Protein AF-A0A914WMA1-F1 (afdb_monomer)

Sequence (126 aa):
MRLLFCVALVVIAVAFADAQDFSDKRRDFETGKSDFMGKREEINLNSEVLCGVCTELMLYAKAYAHQSQSELEHTLDGLCKSLFEKHETEELMCETIVKEEMPTIIKYIDTELSPDGICRILDLCA

Mean predicted aligned error: 14.82 Å

Nearest PDB structures (foldseek):
  2jsa-assembly1_A  TM=8.082E-01  e=7.174E-02  Caenorhabditis elegans
  7mbk-assembly1_B  TM=4.816E-01  e=6.098E-02  Mus musculus
  6tqj-assembly1_A  TM=3.735E-01  e=3.954E+00  Spinacia oleracea
  7z3q-assembly3_E  TM=3.279E-01  e=3.548E+00  Homo sapiens

Foldseek 3Di:
DVVVVVVVVVVVVVVVVVPPPVPVPPPPPPDPDDDPDDDDDPPPVQLVVLLVLQQVLLVQLLVCLVDDLVVSLVVQLVVLCVVQVPPVVSSVVSNVCSVVCSVVSNVCSPPPDHSNRSCVVVVSHD

Secondary structure (DSSP, 8-state):
-HHHHHHHHHHHHHHHHTTSGGGSSSSSSS----------S---HHHHHHHHHHHHHHHHHHHTTTS-HHHHHHHHHHHHHHHHTT-HHHHHHHHHHHHHHHHHHHHHHTSS--HHHHHHHTTS--

Solvent-accessible surface area (backbone atoms only — not comparable to full-atom values): 7496 Å² total; per-residue (Å²): 114,73,66,59,54,52,51,51,53,49,52,52,51,52,61,54,60,75,62,60,74,68,69,75,80,69,73,84,79,82,65,94,57,88,80,87,81,83,81,96,63,92,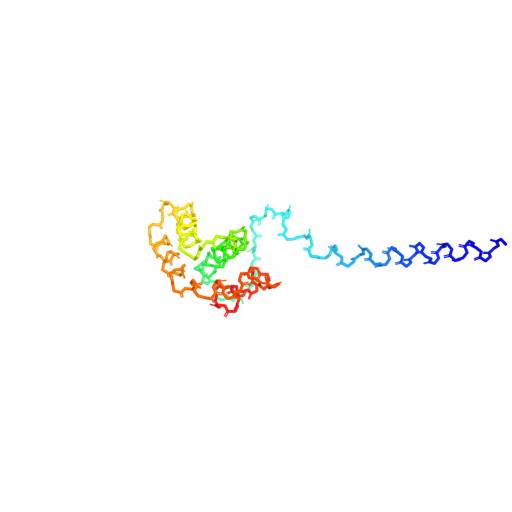76,50,66,63,44,62,52,42,25,54,51,42,27,51,49,42,48,51,45,43,75,43,60,89,50,54,71,70,56,40,49,54,51,48,44,51,47,26,45,70,77,24,75,93,35,68,69,58,21,53,52,42,43,48,48,51,66,72,40,40,70,55,49,64,68,47,42,85,44,94,64,51,37,64,58,53,25,39,74,66,70,36,28,135

InterPro domains:
  IPR008138 Saposin B type, region 2 [PF03489] (93-125)
  IPR008139 Saposin B type domain [PS50015] (47-126)
  IPR008139 Saposin B type domain [SM00741] (49-125)
  IPR011001 Saposin-like [SSF47862] (48-125)
  IPR051428 Sphingolipid Activators and Surfactant Proteins [PTHR11480] (45-125)

Structure (mmCIF, N/CA/C/O backbone):
data_AF-A0A914WMA1-F1
#
_entry.id   AF-A0A914WMA1-F1
#
loop_
_atom_site.group_PDB
_atom_site.id
_atom_site.type_symbol
_atom_site.label_atom_id
_atom_site.label_alt_id
_atom_site.label_comp_id
_atom_site.label_asym_id
_atom_site.label_entity_id
_atom_site.label_seq_id
_atom_site.pdbx_PDB_ins_code
_atom_site.Cartn_x
_atom_site.Cartn_y
_atom_site.Cartn_z
_atom_site.occupancy
_atom_site.B_iso_or_equiv
_atom_site.auth_seq_id
_atom_site.auth_comp_id
_atom_site.auth_asym_id
_atom_site.auth_atom_id
_atom_site.pdbx_PDB_model_num
ATOM 1 N N . MET A 1 1 ? -31.694 -44.983 -26.872 1.00 58.06 1 MET A N 1
ATOM 2 C CA . MET A 1 1 ? -30.289 -45.088 -26.406 1.00 58.06 1 MET A CA 1
ATOM 3 C C . MET A 1 1 ? -29.321 -44.173 -27.161 1.00 58.06 1 MET A C 1
ATOM 5 O O . MET A 1 1 ? -28.472 -43.604 -26.501 1.00 58.06 1 MET A O 1
ATOM 9 N N . ARG A 1 2 ? -29.463 -43.921 -28.476 1.00 55.97 2 ARG A N 1
ATOM 10 C CA . ARG A 1 2 ? -28.610 -42.947 -29.203 1.00 55.97 2 ARG A CA 1
ATOM 11 C C . ARG A 1 2 ? -28.801 -41.472 -28.786 1.00 55.97 2 ARG A C 1
ATOM 13 O O . ARG A 1 2 ? -27.819 -40.750 -28.717 1.00 55.97 2 ARG A O 1
ATOM 20 N N . LEU A 1 3 ? -30.019 -41.051 -28.412 1.00 49.84 3 LEU A N 1
ATOM 21 C CA . LEU A 1 3 ? -30.274 -39.689 -27.901 1.00 49.84 3 LEU A CA 1
ATOM 22 C C . LEU A 1 3 ? -29.571 -39.395 -26.562 1.00 49.84 3 LEU A C 1
ATOM 24 O O . LEU A 1 3 ? -29.094 -38.287 -26.361 1.00 49.84 3 LEU A O 1
ATOM 28 N N . LEU A 1 4 ? -29.473 -40.386 -25.667 1.00 57.03 4 LEU A N 1
ATOM 29 C CA . LEU A 1 4 ? -28.825 -40.223 -24.358 1.00 57.03 4 LEU A CA 1
ATOM 30 C C . LEU A 1 4 ? -27.313 -39.985 -24.492 1.00 57.03 4 LEU A C 1
ATOM 32 O O . LEU A 1 4 ? -26.758 -39.194 -23.740 1.00 57.03 4 LEU A O 1
ATOM 36 N N . PHE A 1 5 ? -26.664 -40.602 -25.487 1.00 63.50 5 PHE A N 1
ATOM 37 C CA . PHE A 1 5 ? -25.248 -40.360 -25.782 1.00 63.50 5 PHE A CA 1
ATOM 38 C C . PHE A 1 5 ? -24.996 -38.942 -26.308 1.00 63.50 5 PHE A C 1
ATOM 40 O O . PHE A 1 5 ? -24.026 -38.316 -25.899 1.00 63.50 5 PHE A O 1
ATOM 47 N N . CYS A 1 6 ? -25.872 -38.406 -27.163 1.00 63.12 6 CYS A N 1
ATOM 48 C CA . CYS A 1 6 ? -25.736 -37.028 -27.646 1.00 63.12 6 CYS A CA 1
ATOM 49 C C . CYS A 1 6 ? -25.919 -36.006 -26.521 1.00 63.12 6 CYS A C 1
ATOM 51 O O . CYS A 1 6 ? -25.139 -35.067 -26.433 1.00 63.12 6 CYS A O 1
ATOM 53 N N . VAL A 1 7 ? -26.901 -36.208 -25.635 1.00 64.12 7 VAL A N 1
ATOM 54 C CA . VAL A 1 7 ? -27.114 -35.312 -24.487 1.00 64.12 7 VAL A CA 1
ATOM 55 C C . VAL A 1 7 ? -25.925 -35.372 -23.528 1.00 64.12 7 VAL A C 1
ATOM 57 O O . VAL A 1 7 ? -25.448 -34.326 -23.107 1.00 64.12 7 VAL A O 1
ATOM 60 N N . ALA A 1 8 ? -25.380 -36.561 -23.252 1.00 68.06 8 ALA A N 1
ATOM 61 C CA . ALA A 1 8 ? -24.178 -36.696 -22.432 1.00 68.06 8 ALA A CA 1
ATOM 62 C C . ALA A 1 8 ? -22.965 -35.995 -23.064 1.00 68.06 8 ALA A C 1
ATOM 64 O O . ALA A 1 8 ? -22.274 -35.255 -22.376 1.00 68.06 8 ALA A O 1
ATOM 65 N N . LEU A 1 9 ? -22.734 -36.154 -24.372 1.00 68.38 9 LEU A N 1
ATOM 66 C CA . LEU A 1 9 ? -21.630 -35.481 -25.066 1.00 68.38 9 LEU A CA 1
ATOM 67 C C . LEU A 1 9 ? -21.787 -33.955 -25.088 1.00 68.38 9 LEU A C 1
ATOM 69 O O . LEU A 1 9 ? -20.794 -33.255 -24.934 1.00 68.38 9 LEU A O 1
ATOM 73 N N . VAL A 1 10 ? -23.012 -33.440 -25.232 1.00 68.50 10 VAL A N 1
ATOM 74 C CA . VAL A 1 10 ? -23.287 -31.995 -25.185 1.00 68.50 10 VAL A CA 1
ATOM 75 C C . VAL A 1 10 ? -23.115 -31.447 -23.770 1.00 68.50 10 VAL A C 1
ATOM 77 O O . VAL A 1 10 ? -22.478 -30.418 -23.611 1.00 68.50 10 VAL A O 1
ATOM 80 N N . VAL A 1 11 ? -23.609 -32.137 -22.737 1.00 64.50 11 VAL A N 1
ATOM 81 C CA . VAL A 1 11 ? -23.433 -31.717 -21.332 1.00 64.50 11 VAL A CA 1
ATOM 82 C C . VAL A 1 11 ? -21.958 -31.734 -20.937 1.00 64.50 11 VAL A C 1
ATOM 84 O O . VAL A 1 11 ? -21.489 -30.803 -20.295 1.00 64.50 11 VAL A O 1
ATOM 87 N N . ILE A 1 12 ? -21.217 -32.755 -21.370 1.00 68.56 12 ILE A N 1
ATOM 88 C CA . ILE A 1 12 ? -19.772 -32.844 -21.167 1.00 68.56 12 ILE A CA 1
ATOM 89 C C . ILE A 1 12 ? -19.065 -31.697 -21.910 1.00 68.56 12 ILE A C 1
ATOM 91 O O . ILE A 1 12 ? -18.236 -31.019 -21.316 1.00 68.56 12 ILE A O 1
ATOM 95 N N . ALA A 1 13 ? -19.423 -31.418 -23.168 1.00 67.69 13 ALA A N 1
ATOM 96 C CA . ALA A 1 13 ? -18.835 -30.321 -23.941 1.00 67.69 13 ALA A CA 1
ATOM 97 C C . ALA A 1 13 ? -19.142 -28.928 -23.358 1.00 67.69 13 ALA A C 1
ATOM 99 O O . ALA A 1 13 ? -18.251 -28.086 -23.320 1.00 67.69 13 ALA A O 1
ATOM 100 N N . VAL A 1 14 ? -20.368 -28.693 -22.878 1.00 57.75 14 VAL A N 1
ATOM 101 C CA . VAL A 1 14 ? -20.765 -27.439 -22.213 1.00 57.75 14 VAL A CA 1
ATOM 102 C C . VAL A 1 14 ? -20.015 -27.286 -20.888 1.00 57.75 14 VAL A C 1
ATOM 104 O O . VAL A 1 14 ? -19.403 -26.251 -20.668 1.00 57.75 14 VAL A O 1
ATOM 107 N N . ALA A 1 15 ? -19.924 -28.346 -20.076 1.00 57.84 15 ALA A N 1
ATOM 108 C CA . ALA A 1 15 ? -19.154 -28.323 -18.829 1.00 57.84 15 ALA A CA 1
ATOM 109 C C . ALA A 1 15 ? -17.646 -28.071 -19.039 1.00 57.84 15 ALA A C 1
ATOM 111 O O . ALA A 1 15 ? -16.994 -27.498 -18.170 1.00 57.84 15 ALA A O 1
ATOM 112 N N . PHE A 1 16 ? -17.079 -28.481 -20.180 1.00 57.62 16 PHE A N 1
ATOM 113 C CA . PHE A 1 16 ? -15.691 -28.167 -20.533 1.00 57.62 16 PHE A CA 1
ATOM 114 C C . PHE A 1 16 ? -15.508 -26.738 -21.069 1.00 57.62 16 PHE A C 1
ATOM 116 O O . PHE A 1 16 ? -14.430 -26.173 -20.893 1.00 57.62 16 PHE A O 1
ATOM 123 N N . ALA A 1 17 ? -16.538 -26.135 -21.673 1.00 53.47 17 ALA A N 1
ATOM 124 C CA . ALA A 1 17 ? -16.483 -24.756 -22.160 1.00 53.47 17 ALA A CA 1
ATOM 125 C C . ALA A 1 17 ? -16.440 -23.726 -21.013 1.00 53.47 17 ALA A C 1
ATOM 127 O O . ALA A 1 17 ? -15.733 -22.728 -21.128 1.00 53.47 17 ALA A O 1
ATOM 128 N N . ASP A 1 18 ? -17.099 -24.003 -19.882 1.00 49.91 18 ASP A N 1
ATOM 129 C CA . ASP A 1 18 ? -17.120 -23.119 -18.701 1.00 49.91 18 ASP A CA 1
ATOM 130 C C . ASP A 1 18 ? -15.820 -23.161 -17.860 1.00 49.91 18 ASP A C 1
ATOM 132 O O . ASP A 1 18 ? -15.631 -22.351 -16.955 1.00 49.91 18 ASP A O 1
ATOM 136 N N . ALA A 1 19 ? -14.893 -24.084 -18.151 1.00 52.00 19 ALA A N 1
ATOM 137 C CA . ALA A 1 19 ? -13.646 -24.259 -17.396 1.00 52.00 19 ALA A CA 1
ATOM 138 C C . ALA A 1 19 ? -12.406 -23.594 -18.034 1.00 52.00 19 ALA A C 1
ATOM 140 O O . ALA A 1 19 ? -11.345 -23.565 -17.407 1.00 52.00 19 ALA A O 1
ATOM 141 N N . GLN A 1 20 ? -12.499 -23.061 -19.261 1.00 48.16 20 GLN A N 1
ATOM 142 C CA . GLN A 1 20 ? -11.349 -22.466 -19.967 1.00 48.16 20 GLN A CA 1
ATOM 143 C C . GLN A 1 20 ? -11.192 -20.944 -19.796 1.00 48.16 20 GLN A C 1
ATOM 145 O O . GLN A 1 20 ? -10.171 -20.411 -20.224 1.00 48.16 20 GLN A O 1
ATOM 150 N N . ASP A 1 21 ? -12.110 -20.257 -19.112 1.00 40.84 21 ASP A N 1
ATOM 151 C CA . ASP A 1 21 ? -12.024 -18.800 -18.893 1.00 40.84 21 ASP A CA 1
ATOM 152 C C . ASP A 1 21 ? -11.113 -18.404 -17.703 1.00 40.84 21 ASP A C 1
ATOM 154 O O . ASP A 1 21 ? -10.585 -17.301 -17.640 1.00 40.84 21 ASP A O 1
ATOM 158 N N . PHE A 1 22 ? -10.800 -19.331 -16.786 1.00 42.09 22 PHE A N 1
ATOM 159 C CA . PHE A 1 22 ? -9.926 -19.053 -15.628 1.00 42.09 22 PHE A CA 1
ATOM 160 C C . PHE A 1 22 ? -8.419 -19.209 -15.919 1.00 42.09 22 PHE A C 1
ATOM 162 O O . PHE A 1 22 ? -7.575 -18.930 -15.065 1.00 42.09 22 PHE A O 1
ATOM 169 N N . SER A 1 23 ? -8.049 -19.678 -17.116 1.00 44.41 23 SER A N 1
ATOM 170 C CA . SER A 1 23 ? -6.658 -20.025 -17.441 1.00 44.41 23 SER A CA 1
ATOM 171 C C . SER A 1 23 ? -5.908 -18.970 -18.265 1.00 44.41 23 SER A C 1
ATOM 173 O O . SER A 1 23 ? -4.783 -19.245 -18.685 1.00 44.41 23 SER A O 1
ATOM 175 N N . ASP A 1 24 ? -6.483 -17.778 -18.466 1.00 45.31 24 ASP A N 1
ATOM 176 C CA . ASP A 1 24 ? -5.767 -16.620 -19.035 1.00 45.31 24 ASP A CA 1
ATOM 177 C C . ASP A 1 24 ? -5.227 -15.670 -17.948 1.00 45.31 24 ASP A C 1
ATOM 179 O O . ASP A 1 24 ? -4.206 -15.025 -18.144 1.00 45.31 24 ASP A O 1
ATOM 183 N N . LYS A 1 25 ? -5.806 -15.674 -16.735 1.00 47.09 25 LYS A N 1
ATOM 184 C CA . LYS A 1 25 ? -5.376 -14.790 -15.629 1.00 47.09 25 LYS A CA 1
ATOM 185 C C . LYS A 1 25 ? -4.494 -15.456 -14.564 1.00 47.09 25 LYS A C 1
ATOM 187 O O . LYS A 1 25 ? -4.181 -14.861 -13.539 1.00 47.09 25 LYS A O 1
ATOM 192 N N . ARG A 1 26 ? -4.075 -16.704 -14.800 1.00 42.94 26 ARG A N 1
ATOM 193 C CA . ARG A 1 26 ? -3.259 -17.523 -13.879 1.00 42.94 26 ARG A CA 1
ATOM 194 C C . ARG A 1 26 ? -1.827 -17.768 -14.362 1.00 42.94 26 ARG A C 1
ATOM 196 O O . ARG A 1 26 ? -1.194 -18.729 -13.935 1.00 42.94 26 ARG A O 1
ATOM 203 N N . ARG A 1 27 ? -1.300 -16.894 -15.227 1.00 40.50 27 ARG A N 1
ATOM 204 C CA . ARG A 1 27 ? 0.103 -16.930 -15.673 1.00 40.50 27 ARG A CA 1
ATOM 205 C C . ARG A 1 27 ? 0.912 -15.656 -15.402 1.00 40.50 27 ARG A C 1
ATOM 207 O O . ARG A 1 27 ? 1.949 -15.497 -16.024 1.00 40.50 27 ARG A O 1
ATOM 214 N N . ASP A 1 28 ? 0.521 -14.850 -14.415 1.00 40.00 28 ASP A N 1
ATOM 215 C CA . ASP A 1 28 ? 1.351 -13.732 -13.924 1.00 40.00 28 ASP A CA 1
ATOM 216 C C . ASP A 1 28 ? 1.925 -13.955 -12.509 1.00 40.00 28 ASP A C 1
ATOM 218 O O . ASP A 1 28 ? 2.539 -13.055 -11.954 1.00 40.00 28 ASP A O 1
ATOM 222 N N . PHE A 1 29 ? 1.800 -15.156 -11.919 1.00 42.22 29 PHE A N 1
ATOM 223 C CA . PHE A 1 29 ? 2.355 -15.430 -10.577 1.00 42.22 29 PHE A CA 1
ATOM 224 C C . PHE A 1 29 ? 3.339 -16.614 -10.481 1.00 42.22 29 PHE A C 1
ATOM 226 O O . PHE A 1 29 ? 3.934 -16.827 -9.433 1.00 42.22 29 PHE A O 1
ATOM 233 N N . GLU A 1 30 ? 3.584 -17.376 -11.556 1.00 43.53 30 GLU A N 1
ATOM 234 C CA . GLU A 1 30 ? 4.501 -18.542 -11.506 1.00 43.53 30 GLU A CA 1
ATOM 235 C C . GLU A 1 30 ? 5.750 -18.432 -12.386 1.00 43.53 30 GLU A C 1
ATOM 237 O O . GLU A 1 30 ? 6.499 -19.396 -12.543 1.00 43.53 30 GLU A O 1
ATOM 242 N N . THR A 1 31 ? 6.060 -17.244 -12.897 1.00 36.75 31 THR A N 1
ATOM 243 C CA . THR A 1 31 ? 7.433 -16.950 -13.303 1.00 36.75 31 THR A CA 1
ATOM 244 C C . THR A 1 31 ? 7.934 -15.755 -12.525 1.00 36.75 31 THR A C 1
ATOM 246 O O . THR A 1 31 ? 7.788 -14.618 -12.960 1.00 36.75 31 THR A O 1
ATOM 249 N N . GLY A 1 32 ? 8.613 -16.047 -11.413 1.00 48.41 32 GLY A N 1
ATOM 250 C CA . GLY A 1 32 ? 9.803 -15.298 -11.038 1.00 48.41 32 GLY A CA 1
ATOM 251 C C . GLY A 1 32 ? 10.725 -15.242 -12.254 1.00 48.41 32 GLY A C 1
ATOM 252 O O . GLY A 1 32 ? 11.525 -16.144 -12.501 1.00 48.41 32 GLY A O 1
ATOM 253 N N . LYS A 1 33 ? 10.518 -14.208 -13.062 1.00 43.44 33 LYS A N 1
ATOM 254 C CA . LYS A 1 33 ? 11.334 -13.837 -14.200 1.00 43.44 33 LYS A CA 1
ATOM 255 C C . LYS A 1 33 ? 11.674 -12.372 -14.009 1.00 43.44 33 LYS A C 1
ATOM 257 O O . LYS A 1 33 ? 10.977 -11.474 -14.464 1.00 43.44 33 LYS A O 1
ATOM 262 N N . SER A 1 34 ? 12.783 -12.187 -13.305 1.00 43.00 34 SER A N 1
ATOM 263 C CA . SER A 1 34 ? 13.787 -11.207 -13.693 1.00 43.00 34 SER A CA 1
ATOM 264 C C . SER A 1 34 ? 13.805 -11.055 -15.221 1.00 43.00 34 SER A C 1
ATOM 266 O O . SER A 1 34 ? 13.886 -12.067 -15.919 1.00 43.00 34 SER A O 1
ATOM 268 N N . ASP A 1 35 ? 13.743 -9.815 -15.707 1.00 45.28 35 ASP A N 1
ATOM 269 C CA . ASP A 1 35 ? 13.823 -9.389 -17.116 1.00 45.28 35 ASP A CA 1
ATOM 270 C C . ASP A 1 35 ? 12.481 -9.147 -17.837 1.00 45.28 35 ASP A C 1
ATOM 272 O O . ASP A 1 35 ? 12.126 -9.842 -18.795 1.00 45.28 35 ASP A O 1
ATOM 276 N N . PHE A 1 36 ? 11.785 -8.063 -17.464 1.00 37.69 36 PHE A N 1
ATOM 277 C CA . PHE A 1 36 ? 10.898 -7.358 -18.395 1.00 37.69 36 PHE A CA 1
ATOM 278 C C . PHE A 1 36 ? 11.691 -6.280 -19.148 1.00 37.69 36 PHE A C 1
ATOM 280 O O . PHE A 1 36 ? 11.883 -5.152 -18.701 1.00 37.69 36 PHE A O 1
ATOM 287 N N . MET A 1 37 ? 12.194 -6.666 -20.319 1.00 45.22 37 MET A N 1
ATOM 288 C CA . MET A 1 37 ? 12.913 -5.794 -21.240 1.00 45.22 37 MET A CA 1
ATOM 289 C C . MET A 1 37 ? 11.922 -5.157 -22.231 1.00 45.22 37 MET A C 1
ATOM 291 O O . MET A 1 37 ? 11.553 -5.765 -23.231 1.00 45.22 37 MET A O 1
ATOM 295 N N . GLY A 1 38 ? 11.532 -3.907 -21.958 1.00 41.78 38 GLY A N 1
ATOM 296 C CA . GLY A 1 38 ? 11.280 -2.871 -22.969 1.00 41.78 38 GLY A CA 1
ATOM 297 C C . GLY A 1 38 ? 9.931 -2.838 -23.707 1.00 41.78 38 GLY A C 1
ATOM 298 O O . GLY A 1 38 ? 9.803 -3.350 -24.820 1.00 41.78 38 GLY A O 1
ATOM 299 N N . LYS A 1 39 ? 9.011 -2.000 -23.207 1.00 42.34 39 LYS A N 1
ATOM 300 C CA . LYS A 1 39 ? 8.166 -1.127 -24.045 1.00 42.34 39 LYS A CA 1
ATOM 301 C C . LYS A 1 39 ? 8.257 0.304 -23.508 1.00 42.34 39 LYS A C 1
ATOM 303 O O . LYS A 1 39 ? 8.298 0.518 -22.307 1.00 42.34 39 LYS A O 1
ATOM 308 N N . ARG A 1 40 ? 8.442 1.251 -24.428 1.00 58.94 40 ARG A N 1
ATOM 309 C CA . ARG A 1 40 ? 8.932 2.611 -24.177 1.00 58.94 40 ARG A CA 1
ATOM 310 C C . ARG A 1 40 ? 7.819 3.512 -23.629 1.00 58.94 40 ARG A C 1
ATOM 312 O O . ARG A 1 40 ? 7.034 4.024 -24.416 1.00 58.94 40 ARG A O 1
ATOM 319 N N . GLU A 1 41 ? 7.854 3.754 -22.329 1.00 55.25 41 GLU A N 1
ATOM 320 C CA . GLU A 1 41 ? 7.275 4.915 -21.643 1.00 55.25 41 GLU A CA 1
ATOM 321 C C . GLU A 1 41 ? 8.279 5.320 -20.550 1.00 55.25 41 GLU A C 1
ATOM 323 O O . GLU A 1 41 ? 9.153 4.519 -20.220 1.00 55.25 41 GLU A O 1
ATOM 328 N N . GLU A 1 42 ? 8.287 6.567 -20.084 1.00 48.38 42 GLU A N 1
ATOM 329 C CA . GLU A 1 42 ? 9.279 7.063 -19.117 1.00 48.38 42 GLU A CA 1
ATOM 330 C C . GLU A 1 42 ? 9.221 6.256 -17.810 1.00 48.38 42 GLU A C 1
ATOM 332 O O . GLU A 1 42 ? 8.439 6.559 -16.912 1.00 48.38 42 GLU A O 1
ATOM 337 N N . ILE A 1 43 ? 10.044 5.206 -17.700 1.00 50.25 43 ILE A N 1
ATOM 338 C CA . ILE A 1 43 ? 10.105 4.378 -16.496 1.00 50.25 43 ILE A CA 1
ATOM 339 C C . ILE A 1 43 ? 10.829 5.193 -15.430 1.00 50.25 43 ILE A C 1
ATOM 341 O O . ILE A 1 43 ? 12.052 5.153 -15.283 1.00 50.25 43 ILE A O 1
ATOM 345 N N . ASN A 1 44 ? 10.048 5.962 -14.681 1.00 52.44 44 ASN A N 1
ATOM 346 C CA . ASN A 1 44 ? 10.411 6.325 -13.331 1.00 52.44 44 ASN A CA 1
ATOM 347 C C . ASN A 1 44 ? 10.576 4.998 -12.586 1.00 52.44 44 ASN A C 1
ATOM 349 O O . ASN A 1 44 ? 9.579 4.384 -12.226 1.00 52.44 44 ASN A O 1
ATOM 353 N N . LEU A 1 45 ? 11.816 4.549 -12.361 1.00 56.94 45 LEU A N 1
ATOM 354 C CA . LEU A 1 45 ? 12.127 3.415 -11.471 1.00 56.94 45 LEU A CA 1
ATOM 355 C C . LEU A 1 45 ? 11.354 3.524 -10.147 1.00 56.94 45 LEU A C 1
ATOM 357 O O . LEU A 1 45 ? 10.909 2.528 -9.590 1.00 56.94 45 LEU A O 1
ATOM 361 N N . ASN A 1 46 ? 11.115 4.760 -9.709 1.00 65.19 46 ASN A N 1
ATOM 362 C CA . ASN A 1 46 ? 10.268 5.088 -8.575 1.00 65.19 46 ASN A CA 1
ATOM 363 C C . ASN A 1 46 ? 8.836 4.558 -8.733 1.00 65.19 46 ASN A C 1
ATOM 365 O O . ASN A 1 46 ? 8.321 3.998 -7.787 1.00 65.19 46 ASN A O 1
ATOM 369 N N . SER A 1 47 ? 8.193 4.681 -9.896 1.00 70.81 47 SER A N 1
ATOM 370 C CA . SER A 1 47 ? 6.812 4.221 -10.104 1.00 70.81 47 SER A CA 1
ATOM 371 C C . SER A 1 47 ? 6.686 2.699 -10.059 1.00 70.81 47 SER A C 1
ATOM 373 O O . SER A 1 47 ? 5.738 2.197 -9.474 1.00 70.81 47 SER A O 1
ATOM 375 N N . GLU A 1 48 ? 7.648 1.949 -10.600 1.00 74.38 48 GLU A N 1
ATOM 376 C CA . GLU A 1 48 ? 7.604 0.480 -10.544 1.00 74.38 48 GLU A CA 1
ATOM 377 C C . GLU A 1 48 ? 7.812 -0.027 -9.104 1.00 74.38 48 GLU A C 1
ATOM 379 O O . GLU A 1 48 ? 7.094 -0.913 -8.638 1.00 74.38 48 GLU A O 1
ATOM 384 N N . VAL A 1 49 ? 8.724 0.612 -8.360 1.00 78.75 49 VAL A N 1
ATOM 385 C CA . VAL A 1 49 ? 8.936 0.347 -6.928 1.00 78.75 49 VAL A CA 1
ATOM 386 C C . VAL A 1 49 ? 7.706 0.746 -6.105 1.00 78.75 49 VAL A C 1
ATOM 388 O O . VAL A 1 49 ? 7.223 -0.054 -5.309 1.00 78.75 49 VAL A O 1
ATOM 391 N N . LEU A 1 50 ? 7.152 1.942 -6.323 1.00 78.88 50 LEU A N 1
ATOM 392 C CA . LEU A 1 50 ? 5.950 2.436 -5.640 1.00 78.88 50 LEU A CA 1
ATOM 393 C C . LEU A 1 50 ? 4.727 1.563 -5.936 1.00 78.88 50 LEU A C 1
ATOM 395 O O . LEU A 1 50 ? 3.918 1.318 -5.043 1.00 78.88 50 LEU A O 1
ATOM 399 N N . CYS A 1 51 ? 4.620 1.045 -7.158 1.00 84.31 51 CYS A N 1
ATOM 400 C CA . CYS A 1 51 ? 3.553 0.140 -7.544 1.00 84.31 51 CYS A CA 1
ATOM 401 C C . CYS A 1 51 ? 3.644 -1.195 -6.797 1.00 84.31 51 CYS A C 1
ATOM 403 O O . CYS A 1 51 ? 2.647 -1.653 -6.232 1.00 84.31 51 CYS A O 1
ATOM 405 N N . GLY A 1 52 ? 4.840 -1.791 -6.726 1.00 82.81 52 GLY A N 1
ATOM 406 C CA . GLY A 1 52 ? 5.065 -3.009 -5.943 1.00 82.81 52 GLY A CA 1
ATOM 407 C C . GLY A 1 52 ? 4.724 -2.810 -4.464 1.00 82.81 52 GLY A C 1
ATOM 408 O O . GLY A 1 52 ? 4.000 -3.613 -3.879 1.00 82.81 52 GLY A O 1
ATOM 409 N N . VAL A 1 53 ? 5.159 -1.688 -3.888 1.00 82.50 53 VAL A N 1
ATOM 410 C CA . VAL A 1 53 ? 4.888 -1.326 -2.487 1.00 82.50 53 VAL A CA 1
ATOM 411 C C . VAL A 1 53 ? 3.400 -1.142 -2.232 1.00 82.50 53 VAL A C 1
ATOM 413 O O . VAL A 1 53 ? 2.873 -1.707 -1.278 1.00 82.50 53 VAL A O 1
ATOM 416 N N . CYS A 1 54 ? 2.710 -0.385 -3.087 1.00 85.75 54 CYS A N 1
ATOM 417 C CA . CYS A 1 54 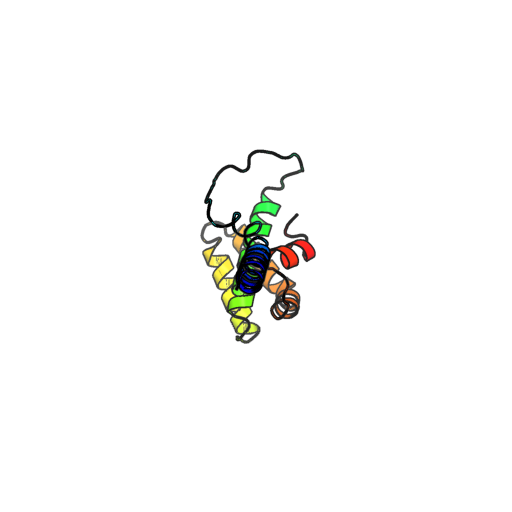? 1.274 -0.167 -2.955 1.00 85.75 54 CYS A CA 1
ATOM 418 C C . CYS A 1 54 ? 0.503 -1.487 -3.054 1.00 85.75 54 CYS A C 1
ATOM 420 O O . CYS A 1 54 ? -0.406 -1.740 -2.265 1.00 85.75 54 CYS A O 1
ATOM 422 N N . THR A 1 55 ? 0.878 -2.347 -3.999 1.00 87.19 55 THR A N 1
ATOM 423 C CA . THR A 1 55 ? 0.190 -3.621 -4.229 1.00 87.19 55 THR A CA 1
ATOM 424 C C . THR A 1 55 ? 0.331 -4.540 -3.017 1.00 87.19 55 THR A C 1
ATOM 426 O O . THR A 1 55 ? -0.669 -5.084 -2.545 1.00 87.19 55 THR A O 1
ATOM 429 N N . GLU A 1 56 ? 1.540 -4.647 -2.460 1.00 87.31 56 GLU A N 1
ATOM 430 C CA . GLU A 1 56 ? 1.794 -5.393 -1.223 1.00 87.31 56 GLU A CA 1
ATOM 431 C C . GLU A 1 56 ? 1.049 -4.781 -0.028 1.00 87.31 56 GLU A C 1
ATOM 433 O O . GLU A 1 56 ? 0.351 -5.495 0.691 1.00 87.31 56 GLU A O 1
ATOM 438 N N . LEU A 1 57 ? 1.096 -3.455 0.146 1.00 86.81 57 LEU A N 1
ATOM 439 C CA . LEU A 1 57 ? 0.339 -2.747 1.186 1.00 86.81 57 LEU A CA 1
ATOM 440 C C . LEU A 1 57 ? -1.158 -3.052 1.111 1.00 86.81 57 LEU A C 1
ATOM 442 O O . LEU A 1 57 ? -1.771 -3.386 2.122 1.00 86.81 57 LEU A O 1
ATOM 446 N N . MET A 1 58 ? -1.752 -2.975 -0.079 1.00 87.81 58 MET A N 1
ATOM 447 C CA . MET A 1 58 ? -3.181 -3.218 -0.276 1.00 87.81 58 MET A CA 1
ATOM 448 C C . MET A 1 58 ? -3.556 -4.688 -0.076 1.00 87.81 58 MET A C 1
ATOM 450 O O . MET A 1 58 ? -4.639 -4.983 0.441 1.00 87.81 58 MET A O 1
ATOM 454 N N . LEU A 1 59 ? -2.675 -5.614 -0.460 1.00 89.00 59 LEU A N 1
ATOM 455 C CA . LEU A 1 59 ? -2.846 -7.042 -0.206 1.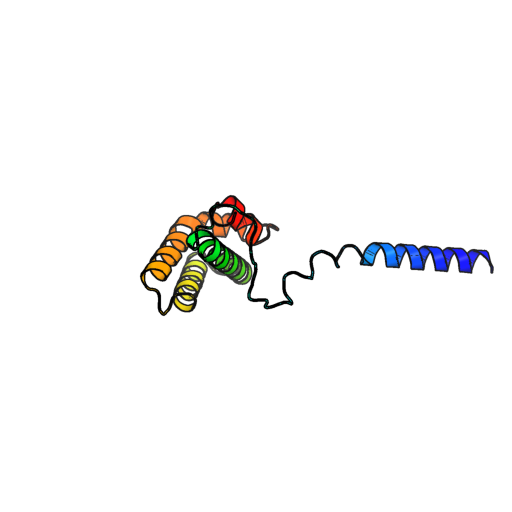00 89.00 59 LEU A CA 1
ATOM 456 C C . LEU A 1 59 ? -2.842 -7.335 1.299 1.00 89.00 59 LEU A C 1
ATOM 458 O O . LEU A 1 59 ? -3.760 -7.988 1.804 1.00 89.00 59 LEU A O 1
ATOM 462 N N . TYR A 1 60 ? -1.846 -6.811 2.015 1.00 89.06 60 TYR A N 1
ATOM 463 C CA . TYR A 1 60 ? -1.758 -6.922 3.468 1.00 89.06 60 TYR A CA 1
ATOM 464 C C . TYR A 1 60 ? -2.952 -6.257 4.142 1.00 89.06 60 TYR A C 1
ATOM 466 O O . TYR A 1 60 ? -3.575 -6.867 5.010 1.00 89.06 60 TYR A O 1
ATOM 474 N N . ALA A 1 61 ? -3.341 -5.062 3.699 1.00 88.75 61 ALA A N 1
ATOM 475 C CA . ALA A 1 61 ? -4.491 -4.372 4.253 1.00 88.75 61 ALA A CA 1
ATOM 476 C C . ALA A 1 61 ? -5.739 -5.262 4.180 1.00 88.75 61 ALA A C 1
ATOM 478 O O . ALA A 1 61 ? -6.363 -5.545 5.198 1.00 88.75 61 ALA A O 1
ATOM 479 N N . LYS A 1 62 ? -6.037 -5.823 3.004 1.00 87.88 62 LYS A N 1
ATOM 480 C CA . LYS A 1 62 ? -7.165 -6.750 2.818 1.00 87.88 62 LYS A CA 1
ATOM 481 C C . LYS A 1 62 ? -7.078 -7.995 3.704 1.00 87.88 62 LYS A C 1
ATOM 483 O O . LYS A 1 62 ? -8.098 -8.429 4.234 1.00 87.88 62 LYS A O 1
ATOM 488 N N . ALA A 1 63 ? -5.887 -8.559 3.905 1.00 89.31 63 ALA A N 1
ATOM 489 C CA . ALA A 1 63 ? -5.697 -9.705 4.798 1.00 89.31 63 ALA A CA 1
ATOM 490 C C . ALA A 1 63 ? -5.996 -9.362 6.274 1.00 89.31 63 ALA A C 1
ATOM 492 O O . ALA A 1 63 ? -6.534 -10.190 7.017 1.00 89.31 63 ALA A O 1
ATOM 493 N N . TYR A 1 64 ? -5.697 -8.129 6.685 1.00 88.75 64 TYR A N 1
ATOM 494 C CA . TYR A 1 64 ? -5.872 -7.629 8.050 1.00 88.75 64 TYR A CA 1
ATOM 495 C C . TYR A 1 64 ? -7.080 -6.694 8.217 1.00 88.75 64 TYR A C 1
ATOM 497 O O . TYR A 1 64 ? -7.203 -6.021 9.235 1.00 88.75 64 TYR A O 1
ATOM 505 N N . ALA A 1 65 ? -8.034 -6.722 7.280 1.00 86.94 65 ALA A N 1
ATOM 506 C CA . ALA A 1 65 ? -9.234 -5.876 7.284 1.00 86.94 65 ALA A CA 1
ATOM 507 C C . ALA A 1 65 ? -10.120 -6.027 8.535 1.00 86.94 65 ALA A C 1
ATOM 509 O O . ALA A 1 65 ? -10.920 -5.158 8.858 1.00 86.94 65 ALA A O 1
ATOM 510 N N . HIS A 1 66 ? -9.975 -7.144 9.248 1.00 88.44 66 HIS A N 1
ATOM 511 C CA . HIS A 1 66 ? -10.683 -7.433 10.492 1.00 88.44 66 HIS A CA 1
ATOM 512 C C . HIS A 1 66 ? -10.161 -6.641 11.704 1.00 88.44 66 HIS A C 1
ATOM 514 O O . HIS A 1 66 ? -10.794 -6.671 12.761 1.00 88.44 66 HIS A O 1
ATOM 520 N N . GLN A 1 67 ? -8.997 -5.998 11.587 1.00 88.44 67 GLN A N 1
ATOM 521 C CA . GLN A 1 67 ? -8.369 -5.233 12.660 1.00 88.44 67 GLN A CA 1
ATOM 522 C C . GLN A 1 67 ? -8.955 -3.822 12.779 1.00 88.44 67 GLN A C 1
ATOM 524 O O . GLN A 1 67 ? -9.616 -3.309 11.874 1.00 88.44 67 GLN A O 1
ATOM 529 N N . SER A 1 68 ? -8.693 -3.165 13.910 1.00 90.19 68 SER A N 1
ATOM 530 C CA . SER A 1 68 ? -8.984 -1.734 14.041 1.00 90.19 68 SER A CA 1
ATOM 531 C C . SER A 1 68 ? -8.081 -0.899 13.123 1.00 90.19 68 SER A C 1
ATOM 533 O O . SER A 1 68 ? -6.960 -1.300 12.819 1.00 90.19 68 SER A O 1
ATOM 535 N N . GLN A 1 69 ? -8.526 0.300 12.729 1.00 87.62 69 GLN A N 1
ATOM 536 C CA . GLN A 1 69 ? -7.729 1.217 11.898 1.00 87.62 69 GLN A CA 1
ATOM 537 C C . GLN A 1 69 ? -6.310 1.438 12.449 1.00 87.62 69 GLN A C 1
ATOM 539 O O . GLN A 1 69 ? -5.351 1.418 11.688 1.00 87.62 69 GLN A O 1
ATOM 544 N N . SER A 1 70 ? -6.164 1.599 13.767 1.00 88.19 70 SER A N 1
ATOM 545 C CA . SER A 1 70 ? -4.859 1.799 14.406 1.00 88.19 70 SER A CA 1
ATOM 546 C C . SER A 1 70 ? -3.957 0.563 14.358 1.00 88.19 70 SER A C 1
ATOM 548 O O . SER A 1 70 ? -2.742 0.689 14.246 1.00 88.19 70 SER A O 1
ATOM 550 N N . GLU A 1 71 ? -4.532 -0.636 14.470 1.00 90.38 71 GLU A N 1
ATOM 551 C CA . GLU A 1 71 ? -3.769 -1.888 14.364 1.00 90.38 71 GLU A CA 1
ATOM 552 C C . GLU A 1 71 ? -3.354 -2.160 12.917 1.00 90.38 71 GLU A C 1
ATOM 554 O O . GLU A 1 71 ? -2.229 -2.596 12.670 1.00 90.38 71 GLU A O 1
ATOM 559 N N . LEU A 1 72 ? -4.241 -1.847 11.970 1.00 90.12 72 LEU A N 1
ATOM 560 C CA . LEU A 1 72 ? -3.959 -1.932 10.547 1.00 90.12 72 LEU A CA 1
ATOM 561 C C . LEU A 1 72 ? -2.821 -0.985 10.159 1.00 90.12 72 LEU A C 1
ATOM 563 O O . LEU A 1 72 ? -1.865 -1.417 9.525 1.00 90.12 72 LEU A O 1
ATOM 567 N N . GLU A 1 73 ? -2.886 0.275 10.594 1.00 89.62 73 GLU A N 1
ATOM 568 C CA . GLU A 1 73 ? -1.825 1.267 10.387 1.00 89.62 73 GLU A CA 1
ATOM 569 C C . GLU A 1 73 ? -0.482 0.765 10.916 1.00 89.62 73 GLU A C 1
ATOM 571 O O . GLU A 1 73 ? 0.491 0.715 10.171 1.00 89.62 73 GLU A O 1
ATOM 576 N N . HIS A 1 74 ? -0.443 0.267 12.153 1.00 91.25 74 HIS A N 1
ATOM 577 C CA . HIS A 1 74 ? 0.785 -0.288 12.723 1.00 91.25 74 HIS A CA 1
ATOM 578 C C . HIS A 1 74 ? 1.293 -1.528 11.961 1.00 91.25 74 HIS A C 1
ATOM 580 O O . HIS A 1 74 ? 2.501 -1.769 11.876 1.00 91.25 74 HIS A O 1
ATOM 586 N N . THR A 1 75 ? 0.388 -2.344 11.419 1.00 90.12 75 THR A N 1
ATOM 587 C CA . THR A 1 75 ? 0.746 -3.511 10.600 1.00 90.12 75 THR A CA 1
ATOM 588 C C . THR A 1 75 ? 1.379 -3.081 9.277 1.00 90.12 75 THR A C 1
ATOM 590 O O . THR A 1 75 ? 2.399 -3.642 8.875 1.00 90.12 75 THR A O 1
ATOM 593 N N . LEU A 1 76 ? 0.812 -2.063 8.628 1.00 89.69 76 LEU A N 1
ATOM 594 C CA . LEU A 1 76 ? 1.315 -1.516 7.369 1.00 89.69 76 LEU A CA 1
ATOM 595 C C . LEU A 1 76 ? 2.639 -0.755 7.559 1.00 89.69 76 LEU A C 1
ATOM 597 O O . LEU A 1 76 ? 3.556 -0.947 6.765 1.00 89.69 76 LEU A O 1
ATOM 601 N N . ASP A 1 77 ? 2.806 -0.009 8.655 1.00 90.62 77 ASP A N 1
ATOM 602 C CA . ASP A 1 77 ? 4.095 0.594 9.037 1.00 90.62 77 ASP A CA 1
ATOM 603 C C . ASP A 1 77 ? 5.178 -0.485 9.239 1.00 90.62 77 ASP A C 1
ATOM 605 O O . ASP A 1 77 ? 6.325 -0.345 8.807 1.00 90.62 77 ASP A O 1
ATOM 609 N N . GLY A 1 78 ? 4.815 -1.611 9.864 1.00 89.88 78 GLY A N 1
ATOM 610 C CA . GLY A 1 78 ? 5.706 -2.765 10.005 1.00 89.88 78 GLY A CA 1
ATOM 611 C C . GLY A 1 78 ? 6.108 -3.381 8.661 1.00 89.88 78 GLY A C 1
ATOM 612 O O . GLY A 1 78 ? 7.257 -3.800 8.494 1.00 89.88 78 GLY A O 1
ATOM 613 N N . LEU A 1 79 ? 5.190 -3.398 7.691 1.00 88.75 79 LEU A N 1
ATOM 614 C CA . LEU A 1 79 ? 5.483 -3.837 6.328 1.00 88.75 79 LEU A CA 1
ATOM 615 C C . LEU A 1 79 ? 6.466 -2.881 5.643 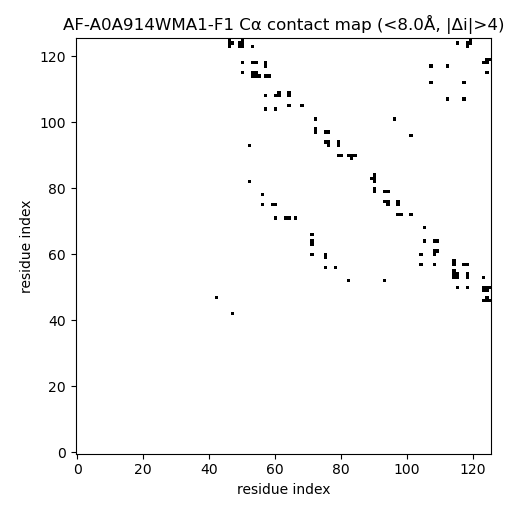1.00 88.75 79 LEU A C 1
ATOM 617 O O . LEU A 1 79 ? 7.453 -3.352 5.082 1.00 88.75 79 LEU A O 1
ATOM 621 N N . CYS A 1 80 ? 6.256 -1.566 5.747 1.00 88.94 80 CYS A N 1
ATOM 622 C CA . CYS A 1 80 ? 7.175 -0.560 5.205 1.00 88.94 80 CYS A CA 1
ATOM 623 C C . CYS A 1 80 ? 8.611 -0.765 5.712 1.00 88.94 80 CYS A C 1
ATOM 625 O O . CYS A 1 80 ? 9.547 -0.810 4.913 1.00 88.94 80 CYS A O 1
ATOM 627 N N . LYS A 1 81 ? 8.776 -1.012 7.016 1.00 90.00 81 LYS A N 1
ATOM 628 C CA . LYS A 1 81 ? 10.078 -1.342 7.628 1.00 90.00 81 LYS A CA 1
ATOM 629 C C . LYS A 1 81 ? 10.688 -2.616 7.074 1.00 90.00 81 LYS A C 1
ATOM 631 O O . LYS A 1 81 ? 11.883 -2.670 6.802 1.00 90.00 81 LYS A O 1
ATOM 636 N N . SER A 1 82 ? 9.871 -3.652 6.898 1.00 87.62 82 SER A N 1
ATOM 637 C CA . SER A 1 82 ? 10.344 -4.928 6.363 1.00 87.62 82 SER A CA 1
ATOM 638 C C . SER A 1 82 ? 10.748 -4.834 4.890 1.00 87.62 82 SER A C 1
ATOM 640 O O . SER A 1 82 ? 11.655 -5.552 4.474 1.00 87.62 82 SER A O 1
ATOM 642 N N . LEU A 1 83 ? 10.075 -3.993 4.100 1.00 80.81 83 LEU A N 1
ATOM 643 C CA . LEU A 1 83 ? 10.379 -3.791 2.682 1.00 80.81 83 LEU A CA 1
ATOM 644 C C . LEU A 1 83 ? 11.627 -2.920 2.487 1.00 80.81 83 LEU A C 1
ATOM 646 O O . LEU A 1 83 ? 12.422 -3.179 1.582 1.00 80.81 83 LEU A O 1
ATOM 650 N N . PHE A 1 84 ? 11.821 -1.923 3.355 1.00 84.19 84 PHE A N 1
ATOM 651 C CA . PHE A 1 84 ? 12.827 -0.875 3.191 1.00 84.19 84 PHE A CA 1
ATOM 652 C C . PHE A 1 84 ? 13.871 -0.808 4.308 1.00 84.19 84 PHE A C 1
ATOM 654 O O . PHE A 1 84 ? 14.500 0.225 4.493 1.00 84.19 84 PHE A O 1
ATOM 661 N N . GLU A 1 85 ? 14.157 -1.926 4.979 1.00 83.31 85 GLU A N 1
ATOM 662 C CA . GLU A 1 85 ? 15.112 -2.006 6.103 1.00 83.31 85 GLU A CA 1
ATOM 663 C C . GLU A 1 85 ? 16.486 -1.353 5.816 1.00 83.31 85 GLU A C 1
ATOM 665 O O . GLU A 1 85 ? 17.180 -0.892 6.720 1.00 83.31 85 GLU A O 1
ATOM 670 N N . LYS A 1 86 ? 16.910 -1.318 4.546 1.00 80.50 86 LYS A N 1
ATOM 671 C CA . LYS A 1 86 ? 18.202 -0.755 4.103 1.00 80.50 86 LYS A CA 1
ATOM 672 C C . LYS A 1 86 ? 18.094 0.628 3.448 1.00 80.50 86 LYS A C 1
ATOM 674 O O . LYS A 1 86 ? 19.105 1.156 2.989 1.00 80.50 86 LYS A O 1
ATOM 679 N N . HIS A 1 87 ? 16.887 1.171 3.373 1.00 81.19 87 HIS A N 1
ATOM 680 C CA . HIS A 1 87 ? 16.469 2.266 2.505 1.00 81.19 87 HIS A CA 1
ATOM 681 C C . HIS A 1 87 ? 15.566 3.233 3.290 1.00 81.19 87 HIS A C 1
ATOM 683 O O . HIS A 1 87 ? 14.358 3.291 3.092 1.00 81.19 87 HIS A O 1
ATOM 689 N N . GLU A 1 88 ? 16.166 3.992 4.212 1.00 83.38 88 GLU A N 1
ATOM 690 C CA . GLU A 1 88 ? 15.446 4.855 5.168 1.00 83.38 88 GLU A CA 1
ATOM 691 C C . GLU A 1 88 ? 14.559 5.915 4.487 1.00 83.38 88 GLU A C 1
ATOM 693 O O . GLU A 1 88 ? 13.501 6.276 4.997 1.00 83.38 88 GLU A O 1
ATOM 698 N N . THR A 1 89 ? 14.957 6.414 3.312 1.00 82.31 89 THR A N 1
ATOM 699 C CA . THR A 1 89 ? 14.156 7.414 2.583 1.00 82.31 89 THR A CA 1
ATOM 700 C C . THR A 1 89 ? 12.882 6.787 2.021 1.00 82.31 89 THR A C 1
ATOM 702 O O . THR A 1 89 ? 11.806 7.378 2.087 1.00 82.31 89 THR A O 1
ATOM 705 N N . GLU A 1 90 ? 12.994 5.579 1.487 1.00 78.94 90 GLU A N 1
ATOM 706 C CA . GLU A 1 90 ? 11.899 4.804 0.924 1.00 78.94 90 GLU A CA 1
ATOM 707 C C . GLU A 1 90 ? 10.967 4.261 2.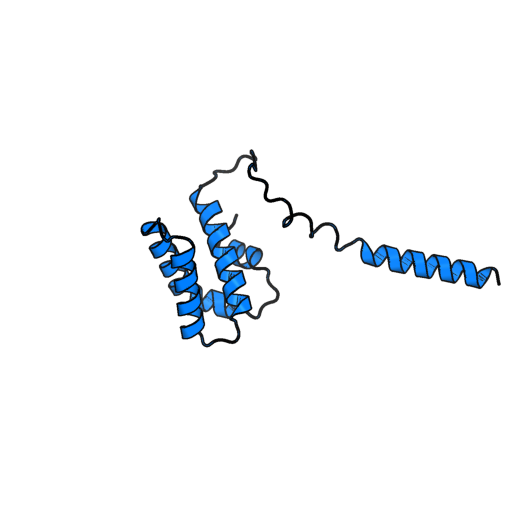016 1.00 78.94 90 GLU A C 1
ATOM 709 O O . GLU A 1 90 ? 9.749 4.283 1.835 1.00 78.94 90 GLU A O 1
ATOM 714 N N . GLU A 1 91 ? 11.516 3.890 3.178 1.00 85.19 91 GLU A N 1
ATOM 715 C CA . GLU A 1 91 ? 10.747 3.580 4.390 1.00 85.19 91 GLU A CA 1
ATOM 716 C C . GLU A 1 91 ? 9.866 4.769 4.794 1.00 85.19 91 GLU A C 1
ATOM 718 O O . GLU A 1 91 ? 8.647 4.627 4.887 1.00 85.19 91 GLU A O 1
ATOM 723 N N . LEU A 1 92 ? 10.458 5.959 4.950 1.00 85.25 92 LEU A N 1
ATOM 724 C CA . LEU A 1 92 ? 9.731 7.177 5.326 1.00 85.25 92 LEU A CA 1
ATOM 725 C C . LEU A 1 92 ? 8.646 7.550 4.311 1.00 85.25 92 LEU A C 1
ATOM 727 O O . LEU A 1 92 ? 7.554 7.976 4.697 1.00 85.25 92 LEU A O 1
ATOM 731 N N . MET A 1 93 ? 8.922 7.391 3.014 1.00 82.56 93 MET A N 1
ATOM 732 C CA . MET A 1 93 ? 7.913 7.605 1.973 1.00 82.56 93 MET A CA 1
ATOM 733 C C . MET A 1 93 ? 6.765 6.600 2.096 1.00 82.56 93 MET A C 1
ATOM 735 O O . MET A 1 93 ? 5.607 7.003 2.023 1.00 82.56 93 MET A O 1
ATOM 739 N N . CYS A 1 94 ? 7.066 5.323 2.338 1.00 85.50 94 CYS A N 1
ATOM 740 C CA . CYS A 1 94 ? 6.057 4.286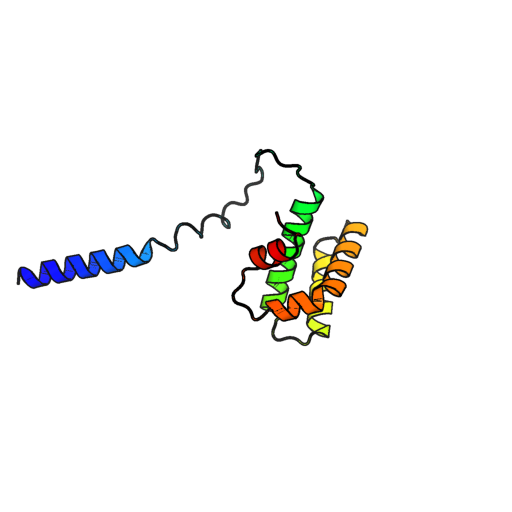 2.541 1.00 85.50 94 CYS A CA 1
ATOM 741 C C . CYS A 1 94 ? 5.175 4.590 3.758 1.00 85.50 94 CYS A C 1
ATOM 743 O O . CYS A 1 94 ? 3.955 4.629 3.624 1.00 85.50 94 CYS A O 1
ATOM 745 N N . GLU A 1 95 ? 5.769 4.905 4.912 1.00 89.06 95 GLU A N 1
ATOM 746 C CA . GLU A 1 95 ? 5.019 5.280 6.120 1.00 89.06 95 GLU A CA 1
ATOM 747 C C . GLU A 1 95 ? 4.163 6.540 5.903 1.00 89.06 95 GLU A C 1
ATOM 749 O O . GLU A 1 95 ? 3.048 6.646 6.418 1.00 89.06 95 GLU A O 1
ATOM 754 N N . THR A 1 96 ? 4.661 7.506 5.124 1.00 87.12 96 THR A N 1
ATOM 755 C CA . THR A 1 96 ? 3.892 8.713 4.781 1.00 87.12 96 THR A CA 1
ATOM 756 C C . THR A 1 96 ? 2.675 8.358 3.932 1.00 87.12 96 THR A C 1
ATOM 758 O O . THR A 1 96 ? 1.569 8.781 4.261 1.00 87.12 96 THR A O 1
ATOM 761 N N . ILE A 1 97 ? 2.852 7.523 2.902 1.00 83.19 97 ILE A N 1
ATOM 762 C CA . ILE A 1 97 ? 1.752 7.040 2.056 1.00 83.19 97 ILE A CA 1
ATOM 763 C C . ILE A 1 97 ? 0.740 6.263 2.896 1.00 83.19 97 ILE A C 1
ATOM 765 O O . ILE A 1 97 ? -0.453 6.504 2.770 1.00 83.19 97 ILE A O 1
ATOM 769 N N . VAL A 1 98 ? 1.185 5.373 3.787 1.00 88.75 98 VAL A N 1
ATOM 770 C CA . VAL A 1 98 ? 0.289 4.623 4.682 1.00 88.75 98 VAL A CA 1
ATOM 771 C C . VAL A 1 98 ? -0.579 5.576 5.496 1.00 88.75 98 VAL A C 1
ATOM 773 O O . VAL A 1 98 ? -1.789 5.385 5.556 1.00 88.75 98 VAL A O 1
ATOM 776 N N . LYS A 1 99 ? 0.002 6.630 6.073 1.00 88.81 99 LYS A N 1
ATOM 777 C CA . LYS A 1 99 ? -0.737 7.605 6.890 1.00 88.81 99 LYS A CA 1
ATOM 778 C C . LYS A 1 99 ? -1.698 8.464 6.078 1.00 88.81 99 LYS A C 1
ATOM 780 O O . LYS A 1 99 ? -2.832 8.673 6.511 1.00 88.81 99 LYS A O 1
ATOM 785 N N . GLU A 1 100 ? -1.260 8.964 4.927 1.00 87.88 100 GLU A N 1
ATOM 786 C CA . GLU A 1 100 ? -2.079 9.828 4.069 1.00 87.88 100 GLU A CA 1
ATOM 787 C C . GLU A 1 100 ? -3.194 9.041 3.368 1.00 87.88 100 GLU A C 1
ATOM 789 O O . GLU A 1 100 ? -4.337 9.500 3.314 1.00 87.88 100 GLU A O 1
ATOM 794 N N . GLU A 1 101 ? -2.897 7.817 2.929 1.00 86.38 101 GLU A N 1
ATOM 795 C CA . GLU A 1 101 ? -3.828 6.952 2.206 1.00 86.38 101 GLU A CA 1
ATOM 796 C C . GLU A 1 101 ? -4.628 6.012 3.107 1.00 86.38 101 GLU A C 1
ATOM 798 O O . GLU A 1 101 ? -5.543 5.358 2.618 1.00 86.38 101 GLU A O 1
ATOM 803 N N . MET A 1 102 ? -4.389 5.968 4.423 1.00 86.81 102 MET A N 1
ATOM 804 C CA . MET A 1 102 ? -5.173 5.162 5.372 1.00 86.81 102 MET A CA 1
ATOM 805 C C . MET A 1 102 ? -6.701 5.258 5.184 1.00 86.81 102 MET A C 1
ATOM 807 O O . MET A 1 102 ? -7.359 4.215 5.104 1.00 86.81 102 MET A O 1
ATOM 811 N N . PRO A 1 103 ? -7.320 6.455 5.073 1.00 87.31 103 PRO A N 1
ATOM 812 C CA . PRO A 1 103 ? -8.758 6.550 4.815 1.00 87.31 103 PRO A CA 1
ATOM 813 C C . PRO A 1 103 ? -9.161 5.929 3.470 1.00 87.31 103 PRO A C 1
ATOM 815 O O . PRO A 1 103 ? -10.247 5.355 3.357 1.00 87.31 103 PRO A O 1
ATOM 818 N N . THR A 1 104 ? -8.296 6.012 2.460 1.00 84.69 104 THR A N 1
ATOM 819 C CA . THR A 1 104 ? -8.504 5.406 1.143 1.00 84.69 104 THR A CA 1
ATOM 820 C C . THR A 1 104 ? -8.373 3.885 1.203 1.00 84.69 104 THR A C 1
ATOM 822 O O . THR A 1 104 ? -9.228 3.174 0.670 1.00 84.69 104 THR A O 1
ATOM 825 N N . ILE A 1 105 ? -7.361 3.386 1.915 1.00 85.50 105 ILE A N 1
ATOM 826 C CA . ILE A 1 105 ? -7.128 1.965 2.173 1.00 85.50 105 ILE A CA 1
ATOM 827 C C . ILE A 1 105 ? -8.371 1.370 2.826 1.00 85.50 105 ILE A C 1
ATOM 829 O O . ILE A 1 105 ? -8.952 0.449 2.263 1.00 85.50 105 ILE A O 1
ATOM 833 N N . ILE A 1 106 ? -8.854 1.951 3.930 1.00 87.19 106 ILE A N 1
ATOM 834 C CA . ILE A 1 106 ? -10.055 1.485 4.648 1.00 87.19 106 ILE A CA 1
ATOM 835 C C . ILE A 1 106 ? -11.298 1.537 3.759 1.00 87.19 106 ILE A C 1
ATOM 837 O O . ILE A 1 106 ? -12.129 0.634 3.794 1.00 87.19 106 ILE A O 1
ATOM 841 N N . L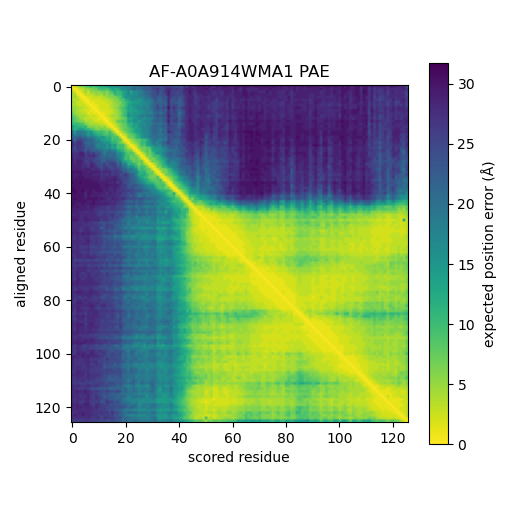YS A 1 107 ? -11.436 2.568 2.923 1.00 86.62 107 LYS A N 1
ATOM 842 C CA . LYS A 1 107 ? -12.566 2.670 1.994 1.00 86.62 107 LYS A CA 1
ATOM 843 C C . LYS A 1 107 ? -12.579 1.533 0.969 1.00 86.62 107 LYS A C 1
ATOM 845 O O . LYS A 1 107 ? -13.658 1.085 0.582 1.00 86.62 107 LYS A O 1
ATOM 850 N N . TYR A 1 108 ? -11.410 1.095 0.502 1.00 83.62 108 TYR A N 1
ATOM 851 C CA . TYR A 1 108 ? -11.296 0.078 -0.545 1.00 83.62 108 TYR A CA 1
ATOM 852 C C . TYR A 1 108 ? -10.985 -1.334 -0.029 1.00 83.62 108 TYR A C 1
ATOM 854 O O . TYR A 1 108 ? -11.050 -2.289 -0.811 1.00 83.62 108 TYR A O 1
ATOM 862 N N . ILE A 1 109 ? -10.718 -1.493 1.267 1.00 84.75 109 ILE A N 1
ATOM 863 C CA . ILE A 1 109 ? -10.368 -2.768 1.904 1.00 84.75 109 ILE A CA 1
ATOM 864 C C . ILE A 1 109 ? -11.479 -3.817 1.743 1.00 84.75 109 ILE A C 1
ATOM 866 O O . ILE A 1 109 ? -11.202 -4.947 1.346 1.00 84.75 109 ILE A O 1
ATOM 870 N N . ASP A 1 110 ? -12.737 -3.397 1.902 1.00 83.81 110 ASP A N 1
ATOM 871 C CA . ASP A 1 110 ? -13.934 -4.248 1.826 1.00 83.81 110 ASP A CA 1
ATOM 872 C C . ASP A 1 110 ? -14.515 -4.345 0.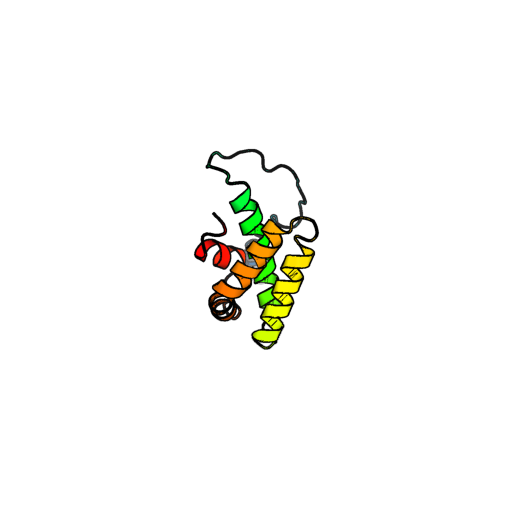408 1.00 83.81 110 ASP A C 1
ATOM 874 O O . ASP A 1 110 ? -15.547 -4.976 0.178 1.00 83.81 110 ASP A O 1
ATOM 878 N N . THR A 1 111 ? -13.875 -3.702 -0.569 1.00 85.81 111 THR A N 1
ATOM 879 C CA . THR A 1 111 ? -14.326 -3.751 -1.962 1.00 85.81 111 THR A CA 1
ATOM 880 C C . THR A 1 111 ? -13.733 -4.950 -2.693 1.00 85.81 111 THR A C 1
ATOM 882 O O . THR A 1 111 ? -12.617 -5.386 -2.405 1.00 85.81 111 THR A O 1
ATOM 885 N N . GLU A 1 112 ? -14.428 -5.434 -3.723 1.00 84.19 112 GLU A N 1
ATOM 886 C CA . GLU A 1 112 ? -13.931 -6.505 -4.602 1.00 84.19 112 GLU A CA 1
ATOM 887 C C . GLU A 1 112 ? -12.821 -6.044 -5.572 1.00 84.19 112 GLU A C 1
ATOM 889 O O . GLU A 1 112 ? -12.388 -6.805 -6.436 1.00 84.19 112 GLU A O 1
ATOM 894 N N . LEU A 1 113 ? -12.334 -4.802 -5.449 1.00 85.62 113 LEU A N 1
ATOM 895 C CA . LEU A 1 113 ? -11.239 -4.295 -6.275 1.00 85.62 113 LEU A CA 1
ATOM 896 C C . LEU A 1 113 ? -9.941 -5.064 -5.997 1.00 85.62 113 LEU A C 1
ATOM 898 O O . LEU A 1 113 ? -9.622 -5.374 -4.847 1.00 85.62 113 LEU A O 1
ATOM 902 N N . SER A 1 114 ? -9.162 -5.349 -7.041 1.00 85.56 114 SER A N 1
ATOM 903 C CA . SER A 1 114 ? -7.827 -5.923 -6.865 1.00 85.56 114 SER A CA 1
ATOM 904 C C . SER A 1 114 ? -6.855 -4.878 -6.294 1.00 85.56 114 SER A C 1
ATOM 906 O O . SER A 1 114 ? -7.025 -3.687 -6.576 1.00 85.56 114 SER A O 1
ATOM 908 N N . PRO A 1 115 ? -5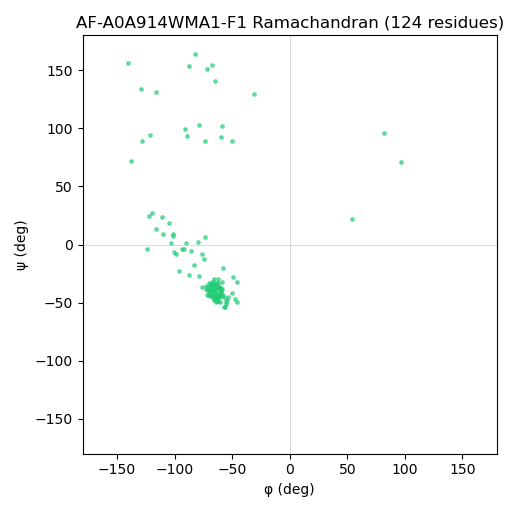.827 -5.296 -5.530 1.00 83.69 115 PRO A N 1
ATOM 909 C CA . PRO A 1 115 ? -4.751 -4.417 -5.063 1.00 83.69 115 PRO A CA 1
ATOM 910 C C . PRO A 1 115 ? -4.170 -3.535 -6.178 1.00 83.69 115 PRO A C 1
ATOM 912 O O . PRO A 1 115 ? -4.136 -2.317 -6.030 1.00 83.69 115 PRO A O 1
ATOM 915 N N . ASP A 1 116 ? -3.872 -4.116 -7.346 1.00 81.88 116 ASP A N 1
ATOM 916 C CA . ASP A 1 116 ? -3.358 -3.377 -8.510 1.00 81.88 116 ASP A CA 1
ATOM 917 C C . ASP A 1 116 ? -4.336 -2.307 -9.014 1.00 81.88 116 ASP A C 1
ATOM 919 O O . ASP A 1 116 ? -3.939 -1.221 -9.427 1.00 81.88 116 ASP A O 1
ATOM 923 N N . GLY A 1 117 ? -5.639 -2.607 -8.992 1.00 83.25 117 GLY A N 1
ATOM 924 C CA . GLY A 1 117 ? -6.673 -1.681 -9.446 1.00 83.25 117 GLY A CA 1
ATOM 925 C C . GLY A 1 117 ? -6.787 -0.466 -8.531 1.00 83.25 117 GLY A C 1
ATOM 926 O O . GLY A 1 117 ? -6.944 0.651 -9.015 1.00 83.25 117 GLY A O 1
ATOM 927 N N . ILE A 1 118 ? -6.655 -0.676 -7.221 1.00 85.00 118 ILE A N 1
ATOM 928 C CA . ILE A 1 118 ? -6.651 0.404 -6.227 1.00 85.00 118 ILE A CA 1
ATOM 929 C C . ILE A 1 118 ? -5.391 1.256 -6.403 1.00 85.00 118 ILE A C 1
ATOM 931 O O . ILE A 1 118 ? -5.488 2.477 -6.475 1.00 85.00 118 ILE A O 1
ATOM 935 N N . CYS A 1 119 ? -4.231 0.626 -6.586 1.00 86.19 119 CYS A N 1
ATOM 936 C CA . CYS A 1 119 ? -2.967 1.332 -6.793 1.00 86.19 119 CYS A CA 1
ATOM 937 C C . CYS A 1 119 ? -2.904 2.122 -8.108 1.00 86.19 119 CYS A C 1
ATOM 939 O O . CYS A 1 119 ? -2.263 3.169 -8.157 1.00 86.19 119 CYS A O 1
ATOM 941 N N . ARG A 1 120 ? -3.614 1.683 -9.155 1.00 85.06 120 ARG A N 1
ATOM 942 C CA . ARG A 1 120 ? -3.808 2.472 -10.385 1.00 85.06 120 ARG A CA 1
ATOM 943 C C . ARG A 1 120 ? -4.732 3.667 -10.184 1.00 85.06 120 ARG A C 1
ATOM 945 O O . ARG A 1 120 ? -4.502 4.711 -10.770 1.00 85.06 120 ARG A O 1
ATOM 952 N N . ILE A 1 121 ? -5.770 3.534 -9.357 1.00 83.69 121 ILE A N 1
ATOM 953 C CA . ILE A 1 121 ? -6.659 4.659 -9.008 1.00 83.69 121 ILE A CA 1
ATOM 954 C C . ILE A 1 121 ? -5.907 5.718 -8.190 1.00 83.69 121 ILE A C 1
ATOM 956 O O . ILE A 1 121 ? -6.226 6.899 -8.286 1.00 83.69 121 ILE A O 1
ATOM 960 N N . LEU A 1 122 ? -4.926 5.288 -7.396 1.00 79.75 122 LEU A N 1
ATOM 961 C CA . LEU A 1 122 ? -4.038 6.155 -6.623 1.00 79.75 122 LEU A CA 1
ATOM 962 C C . LEU A 1 122 ? -2.896 6.763 -7.459 1.00 79.75 122 LEU A C 1
ATOM 964 O O . LEU A 1 122 ? -2.048 7.445 -6.895 1.00 79.75 122 LEU A O 1
ATOM 968 N N . ASP A 1 123 ? -2.841 6.493 -8.770 1.00 80.31 123 ASP A N 1
ATOM 969 C CA . ASP A 1 123 ? -1.741 6.884 -9.667 1.00 80.31 123 ASP A CA 1
ATOM 970 C C . ASP A 1 123 ? -0.343 6.416 -9.185 1.00 80.31 123 ASP A C 1
ATOM 972 O O . ASP A 1 123 ? 0.690 6.955 -9.584 1.00 80.31 123 ASP A O 1
ATOM 976 N N . LEU A 1 124 ? -0.292 5.381 -8.335 1.00 79.62 124 LEU A N 1
ATOM 977 C CA . LEU A 1 124 ? 0.948 4.762 -7.841 1.00 79.62 124 LEU A CA 1
ATOM 978 C C . LEU A 1 124 ? 1.447 3.654 -8.780 1.00 79.62 124 LEU A C 1
ATOM 980 O O . LEU A 1 124 ? 2.645 3.379 -8.839 1.00 79.62 124 LEU A O 1
ATOM 984 N N . CYS A 1 125 ? 0.528 3.048 -9.534 1.00 76.75 125 CYS A N 1
ATOM 985 C CA . CYS A 1 125 ? 0.797 2.104 -10.615 1.00 76.75 125 CYS A CA 1
ATOM 986 C C . CYS A 1 125 ? 0.322 2.690 -11.950 1.00 76.75 125 CYS A C 1
ATOM 988 O O . CYS A 1 125 ? -0.827 3.119 -12.043 1.00 76.75 125 CYS A O 1
ATOM 990 N N . ALA A 1 126 ? 1.173 2.645 -12.978 1.00 67.19 126 ALA A N 1
ATOM 991 C CA . ALA A 1 126 ? 0.803 2.956 -14.363 1.00 67.19 126 ALA A CA 1
ATOM 992 C C . ALA A 1 126 ? 0.283 1.716 -15.119 1.00 67.19 126 ALA A C 1
ATOM 994 O O . ALA A 1 126 ? 0.707 0.581 -14.792 1.00 67.19 126 ALA A O 1
#

pLDDT: mean 73.09, std 17.3, range [36.75, 91.25]

Organism: NCBI:txid2011161

Radius of gyration: 21.23 Å; Cα contacts (8 Å, |Δi|>4): 69; chains: 1; bounding box: 48×55×44 Å